Protein AF-A0A1Z9BDY1-F1 (afdb_monomer)

Solvent-accessible surface area (backbone atoms only — not comparable to full-atom values): 3508 Å² total; per-residue (Å²): 109,69,68,58,52,54,49,49,31,60,75,65,74,38,55,70,67,59,47,48,51,53,53,48,55,52,52,51,51,50,52,50,25,49,51,38,46,51,50,19,73,77,39,68,86,41,59,82,57,53,24,61,52,50,51,27,64,75,71,71,50,132

Secondary structure (DSSP, 8-state):
-HHHHHHHHHHTT--HHHHHHHHHHHHHHHHHHHHHHHHHHHSTTSSTTHHHHHHHHHHT--

pLDDT: mean 94.8, std 5.15, range [62.06, 98.06]

Foldseek 3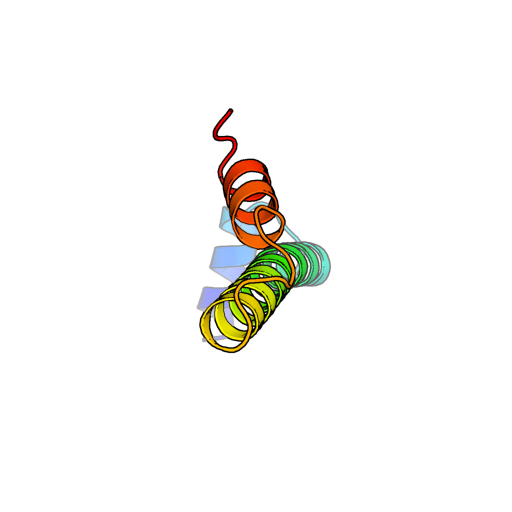Di:
DVVVVVVVCVVVVHDPVRVVVVVCVLVVLLVVLVVQVVVCVVPVVGPVCPSVVSVCVSVVND

Radius of gyration: 16.1 Å; Cα contacts (8 Å, |Δi|>4): 33; chains: 1; bounding box: 35×14×42 Å

Structure (mmCIF, N/CA/C/O backbone):
data_AF-A0A1Z9BDY1-F1
#
_entry.id   AF-A0A1Z9BDY1-F1
#
loop_
_atom_site.group_PDB
_atom_site.id
_atom_site.type_symbol
_atom_site.label_atom_id
_atom_site.label_alt_id
_atom_site.label_comp_id
_atom_site.label_asym_id
_atom_site.label_entity_id
_atom_site.label_seq_id
_atom_site.pdbx_PDB_ins_code
_atom_site.Cartn_x
_atom_site.Cartn_y
_atom_site.Cartn_z
_atom_site.occupancy
_atom_site.B_iso_or_equiv
_atom_site.auth_seq_id
_atom_site.auth_comp_id
_atom_site.auth_asym_id
_atom_site.auth_atom_id
_atom_site.pdbx_PDB_model_num
ATOM 1 N N . MET A 1 1 ? -5.423 5.455 24.701 1.00 81.19 1 MET A N 1
ATOM 2 C CA . MET A 1 1 ? -4.772 4.611 23.669 1.00 81.19 1 MET A CA 1
ATOM 3 C C . MET A 1 1 ? -5.491 3.283 23.470 1.00 81.19 1 MET A C 1
ATOM 5 O O . MET A 1 1 ? -5.875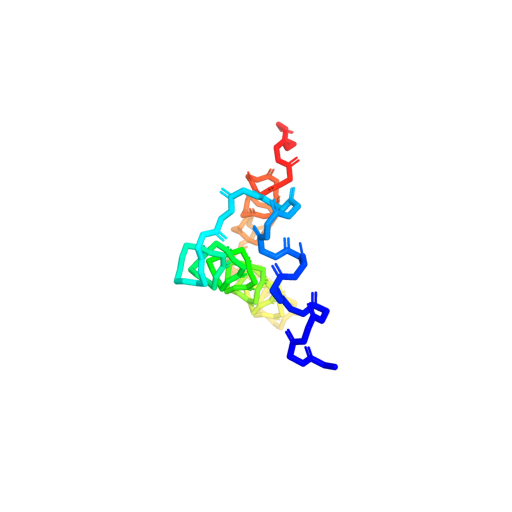 3.000 22.348 1.00 81.19 1 MET A O 1
ATOM 9 N N . ILE A 1 2 ? -5.713 2.478 24.517 1.00 93.25 2 ILE A N 1
ATOM 10 C C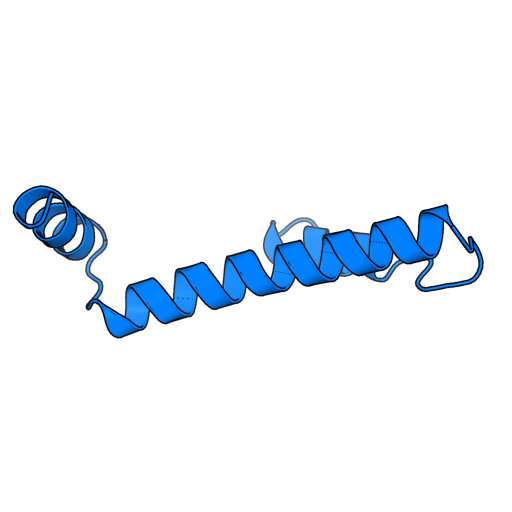A . ILE A 1 2 ? -6.468 1.216 24.374 1.00 93.25 2 ILE A CA 1
ATOM 11 C C . ILE A 1 2 ? -7.942 1.494 24.034 1.00 93.25 2 ILE A C 1
ATOM 13 O O . ILE A 1 2 ? -8.454 0.966 23.052 1.00 93.25 2 ILE A O 1
ATOM 17 N N . GLU A 1 3 ? -8.596 2.395 24.771 1.00 94.88 3 GLU A N 1
ATOM 18 C CA . GLU A 1 3 ? -10.004 2.759 24.535 1.00 94.88 3 GLU A CA 1
ATOM 19 C C . GLU A 1 3 ? -10.250 3.325 23.131 1.00 94.88 3 GLU A C 1
ATOM 21 O O . GLU A 1 3 ? -11.204 2.939 22.459 1.00 94.88 3 GLU A O 1
ATOM 26 N N . SER A 1 4 ? -9.350 4.187 22.648 1.00 95.88 4 SER A N 1
ATOM 27 C CA . SER A 1 4 ? -9.412 4.738 21.291 1.00 95.88 4 SER A CA 1
ATOM 28 C C . SER A 1 4 ? -9.284 3.653 20.220 1.00 95.88 4 SER A C 1
ATOM 30 O O . SER A 1 4 ? -10.005 3.701 19.229 1.00 95.88 4 SER A O 1
ATOM 32 N N . SER A 1 5 ? -8.425 2.648 20.427 1.00 94.81 5 SER A N 1
ATOM 33 C CA . SER A 1 5 ? -8.293 1.518 19.500 1.00 94.81 5 SER A CA 1
ATOM 34 C C . SER A 1 5 ? -9.551 0.651 19.472 1.00 94.81 5 SER A C 1
ATOM 36 O O . SER A 1 5 ? -9.991 0.248 18.401 1.00 94.81 5 SER A O 1
ATOM 38 N N . ILE A 1 6 ? -10.163 0.391 20.632 1.00 96.06 6 ILE A N 1
ATOM 39 C CA . ILE A 1 6 ? -11.415 -0.377 20.719 1.00 96.06 6 ILE A CA 1
ATOM 40 C C . ILE A 1 6 ? -12.556 0.380 20.029 1.00 96.06 6 ILE A C 1
ATOM 42 O O . ILE A 1 6 ? -13.308 -0.216 19.257 1.00 96.06 6 ILE A O 1
ATOM 46 N N . LYS A 1 7 ? -12.663 1.695 20.264 1.00 97.44 7 LYS A N 1
ATOM 47 C CA . LYS A 1 7 ? -13.646 2.563 19.602 1.00 97.44 7 LYS A CA 1
ATOM 48 C C . LYS A 1 7 ? -13.486 2.524 18.083 1.00 97.44 7 LYS A C 1
ATOM 50 O O . LYS A 1 7 ? -14.470 2.294 17.394 1.00 97.44 7 LYS A O 1
ATOM 55 N N . HIS A 1 8 ? -12.258 2.658 17.584 1.00 96.75 8 HIS A N 1
ATOM 56 C CA . HIS A 1 8 ? -11.951 2.596 16.152 1.00 96.75 8 HIS A CA 1
ATOM 57 C C . HIS A 1 8 ? -12.342 1.255 15.520 1.00 96.75 8 HIS A C 1
ATOM 59 O O . HIS A 1 8 ? -12.994 1.233 14.484 1.00 96.75 8 HIS A O 1
ATOM 65 N N . LEU A 1 9 ? -12.008 0.131 16.163 1.00 97.31 9 LEU A N 1
ATOM 66 C CA . LEU A 1 9 ? -12.401 -1.199 15.680 1.00 97.31 9 LEU A CA 1
ATOM 67 C C . LEU A 1 9 ? -13.927 -1.364 15.615 1.00 97.31 9 LEU A C 1
ATOM 69 O O . LEU A 1 9 ? -14.447 -1.945 14.664 1.00 97.31 9 LEU A O 1
ATOM 73 N N . LYS A 1 10 ? -14.650 -0.807 16.596 1.00 96.81 10 LYS A N 1
ATOM 74 C CA . LYS A 1 10 ? -16.117 -0.806 16.615 1.00 96.81 10 LYS A CA 1
ATOM 75 C C . LYS A 1 10 ? -16.712 0.091 15.525 1.00 96.81 10 LYS A C 1
ATOM 77 O O . LYS A 1 10 ? -17.674 -0.311 14.886 1.00 96.81 10 LYS A O 1
ATO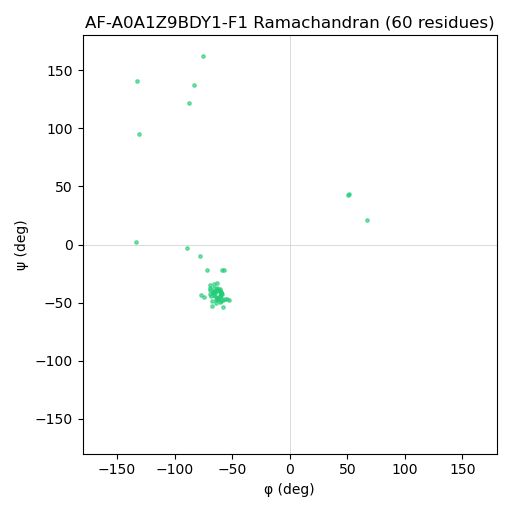M 82 N N . GLU A 1 11 ? -16.154 1.281 15.306 1.00 97.62 11 GLU A N 1
ATOM 83 C CA . GLU A 1 11 ? -16.572 2.198 14.233 1.00 97.62 11 GLU A CA 1
ATOM 84 C C . GLU A 1 11 ? -16.290 1.624 12.839 1.00 97.62 11 GLU A C 1
ATOM 86 O O . GLU A 1 11 ? -17.073 1.835 11.916 1.00 97.62 11 GLU A O 1
ATOM 91 N N . ALA A 1 12 ? -15.199 0.871 12.694 1.00 95.56 12 ALA A N 1
ATOM 92 C CA . ALA A 1 12 ? -14.846 0.172 11.464 1.00 95.56 12 ALA A CA 1
ATOM 93 C C . ALA A 1 12 ? -15.637 -1.130 11.241 1.00 95.56 12 ALA A C 1
ATOM 95 O O . ALA A 1 12 ? -15.526 -1.706 10.162 1.00 95.56 12 ALA A O 1
ATOM 96 N N . ASP A 1 13 ? -16.394 -1.604 12.238 1.00 96.94 13 ASP A N 1
ATOM 97 C CA . ASP A 1 13 ? -17.053 -2.918 12.238 1.00 96.94 13 ASP A CA 1
ATOM 98 C C . ASP A 1 13 ? -16.079 -4.076 11.912 1.00 96.94 13 ASP A C 1
ATOM 100 O O . ASP A 1 13 ? -16.330 -4.981 11.106 1.00 96.94 13 ASP A O 1
ATOM 104 N N . GLU A 1 14 ? -14.886 -4.033 12.516 1.00 95.50 14 GLU A N 1
ATOM 105 C CA . GLU A 1 14 ? -13.820 -5.009 12.291 1.00 95.50 14 GLU A CA 1
ATOM 106 C C . GLU A 1 14 ? -13.218 -5.496 13.614 1.00 95.50 14 GLU A C 1
ATOM 108 O O . GLU A 1 14 ? -12.972 -4.731 14.543 1.00 95.50 14 GLU A O 1
ATOM 113 N N . ASN A 1 15 ? -12.912 -6.795 13.699 1.00 96.25 15 ASN A N 1
ATOM 114 C CA . ASN A 1 15 ? -12.068 -7.299 14.781 1.00 96.25 15 ASN A CA 1
ATOM 115 C C . ASN A 1 15 ? -10.594 -6.930 14.536 1.00 96.25 15 ASN A C 1
ATOM 117 O O . ASN A 1 15 ? -10.189 -6.631 13.409 1.00 96.25 15 ASN A O 1
ATOM 121 N N . TYR A 1 16 ? -9.780 -7.005 15.591 1.00 95.81 16 TYR A N 1
ATOM 122 C CA . TYR A 1 16 ? -8.370 -6.614 15.539 1.00 95.81 16 TYR A CA 1
ATOM 123 C C . TYR A 1 16 ? -7.591 -7.293 14.404 1.00 95.81 16 TYR A C 1
ATOM 125 O O . TYR A 1 16 ? -6.900 -6.616 13.649 1.00 95.81 16 TYR A O 1
ATOM 133 N N . PHE A 1 17 ? -7.721 -8.612 14.242 1.00 97.31 17 PHE A N 1
ATOM 134 C CA . PHE A 1 17 ? -6.956 -9.357 13.239 1.00 97.31 17 PHE A CA 1
ATOM 135 C C . PHE A 1 17 ? -7.382 -9.032 11.807 1.00 97.31 17 PHE A C 1
ATOM 137 O O . PHE A 1 17 ? -6.528 -8.926 10.928 1.00 97.31 17 PHE A O 1
ATOM 144 N N . LYS A 1 18 ? -8.681 -8.824 11.568 1.00 96.75 18 LYS A N 1
ATOM 145 C CA . LYS A 1 18 ? -9.203 -8.386 10.268 1.00 96.75 18 LYS A CA 1
ATOM 146 C C . LYS A 1 18 ? -8.679 -6.994 9.924 1.00 96.75 18 LYS A C 1
ATOM 148 O O . LYS A 1 18 ? -8.155 -6.801 8.829 1.00 96.75 18 LYS A O 1
ATOM 153 N N . HIS A 1 19 ? -8.752 -6.065 10.877 1.00 97.44 19 HIS A N 1
ATOM 154 C CA . HIS A 1 19 ? -8.268 -4.700 10.694 1.00 97.44 19 HIS A CA 1
ATOM 155 C C . HIS A 1 19 ? -6.756 -4.664 10.442 1.00 97.44 19 HIS A C 1
ATOM 157 O O . HIS A 1 19 ? -6.284 -4.036 9.493 1.00 97.44 19 HIS A O 1
ATOM 163 N N . LEU A 1 20 ? -5.996 -5.417 11.244 1.00 97.44 20 LEU A N 1
ATOM 164 C CA . LEU A 1 20 ? -4.555 -5.587 11.098 1.00 97.44 20 LEU A CA 1
ATOM 165 C C . LEU A 1 20 ? -4.207 -6.147 9.717 1.00 97.44 20 LEU A C 1
ATOM 167 O O . LEU A 1 20 ? -3.424 -5.543 8.991 1.00 97.44 20 LEU A O 1
ATOM 171 N N . SER A 1 21 ? -4.814 -7.271 9.330 1.00 97.50 21 SER A N 1
ATOM 172 C CA . SER A 1 21 ? -4.560 -7.925 8.044 1.00 97.50 21 SER A CA 1
ATOM 173 C C . SER A 1 21 ? -4.860 -7.000 6.866 1.00 97.50 21 SER A C 1
ATOM 175 O O . SER A 1 21 ? -4.062 -6.913 5.929 1.00 97.50 21 SER A O 1
ATOM 177 N N . ARG A 1 22 ? -5.967 -6.251 6.927 1.00 95.69 22 ARG A N 1
ATOM 178 C CA . ARG A 1 22 ? -6.343 -5.287 5.892 1.00 95.69 22 ARG A CA 1
ATOM 179 C C . ARG A 1 22 ? -5.331 -4.148 5.786 1.00 95.69 22 ARG A C 1
ATOM 181 O O . ARG A 1 22 ? -4.843 -3.872 4.688 1.00 95.69 22 ARG A O 1
ATOM 188 N N . ALA A 1 23 ? -4.987 -3.524 6.912 1.00 96.25 23 ALA A N 1
ATOM 189 C CA . ALA A 1 23 ? -4.017 -2.433 6.961 1.00 96.25 23 ALA A CA 1
ATOM 190 C C . ALA A 1 23 ? -2.634 -2.883 6.463 1.00 96.25 23 ALA A C 1
ATOM 192 O O . ALA A 1 23 ? -2.019 -2.207 5.639 1.00 96.25 23 ALA A O 1
ATOM 193 N N . TRP A 1 24 ? -2.177 -4.062 6.890 1.00 97.31 24 TRP A N 1
ATOM 194 C CA . TRP A 1 24 ? -0.891 -4.629 6.482 1.00 97.31 24 TRP A CA 1
ATOM 195 C C . TRP A 1 24 ? -0.865 -5.058 5.018 1.00 97.31 24 TRP A C 1
ATOM 197 O O . TRP A 1 24 ? 0.128 -4.821 4.336 1.00 97.31 24 TRP A O 1
ATOM 207 N N . SER A 1 25 ? -1.949 -5.629 4.495 1.00 95.56 25 SER A N 1
ATOM 208 C CA . SER A 1 25 ? -2.037 -5.999 3.075 1.00 95.56 25 SER A CA 1
ATOM 209 C C . SER A 1 25 ? -1.979 -4.769 2.168 1.00 95.56 25 SER A C 1
ATOM 211 O O . SER A 1 25 ? -1.297 -4.777 1.136 1.00 95.56 25 SER A O 1
ATOM 213 N N . PHE A 1 26 ? -2.662 -3.692 2.566 1.00 95.44 26 PHE A N 1
ATOM 214 C CA . PHE A 1 26 ? -2.632 -2.420 1.853 1.00 95.44 26 PHE A CA 1
ATOM 215 C C . PHE A 1 26 ? -1.248 -1.761 1.937 1.00 95.44 26 PHE A C 1
ATOM 217 O O . PHE A 1 26 ? -0.633 -1.482 0.905 1.00 95.44 26 PHE A O 1
ATOM 224 N N . GLY A 1 27 ? -0.717 -1.589 3.151 1.00 96.88 27 GLY A N 1
ATOM 225 C CA . GLY A 1 27 ? 0.595 -0.985 3.387 1.00 96.88 27 GLY A CA 1
ATOM 226 C C . GLY A 1 27 ? 1.738 -1.766 2.737 1.00 96.88 27 GLY A C 1
ATOM 227 O O . GLY A 1 27 ? 2.576 -1.180 2.059 1.00 96.88 27 GLY A O 1
ATOM 228 N N . GLY A 1 28 ? 1.733 -3.096 2.849 1.00 97.44 28 GLY A N 1
ATOM 229 C CA . GLY A 1 28 ? 2.718 -3.968 2.208 1.00 97.44 28 GLY A CA 1
ATOM 230 C C . GLY A 1 28 ? 2.672 -3.886 0.681 1.00 97.44 28 GLY A C 1
ATOM 231 O O . GLY A 1 28 ? 3.713 -3.847 0.028 1.00 97.44 28 GLY A O 1
ATOM 232 N N . SER A 1 29 ? 1.477 -3.767 0.094 1.00 96.38 29 SER A N 1
ATOM 233 C CA . SER A 1 29 ? 1.331 -3.559 -1.350 1.00 96.38 29 SER A CA 1
ATOM 234 C C . SER A 1 29 ? 1.887 -2.208 -1.815 1.00 96.38 29 SER A C 1
ATOM 236 O O . SER A 1 29 ? 2.489 -2.146 -2.890 1.00 96.38 29 SER A O 1
ATOM 238 N N . LEU A 1 30 ? 1.715 -1.145 -1.021 1.00 96.44 30 LEU A N 1
ATOM 239 C CA . LEU A 1 30 ? 2.312 0.167 -1.288 1.00 96.44 30 LEU A CA 1
ATOM 240 C C . LEU A 1 30 ? 3.834 0.147 -1.126 1.00 96.44 30 LEU A C 1
ATOM 242 O O . LEU A 1 30 ? 4.541 0.654 -1.993 1.00 96.44 30 LEU A O 1
ATOM 246 N N . ALA A 1 31 ? 4.345 -0.480 -0.065 1.00 98.00 31 ALA A N 1
ATOM 247 C CA . ALA A 1 31 ? 5.780 -0.634 0.163 1.00 98.00 31 ALA A CA 1
ATOM 248 C C . ALA A 1 31 ? 6.447 -1.400 -0.990 1.00 98.00 31 ALA A C 1
ATOM 250 O O . ALA A 1 31 ? 7.486 -0.981 -1.498 1.00 98.00 31 ALA A O 1
ATOM 251 N N . TYR A 1 32 ? 5.802 -2.465 -1.474 1.00 97.12 32 TYR A N 1
ATOM 252 C CA . TYR A 1 32 ? 6.254 -3.204 -2.648 1.00 97.12 32 TYR A CA 1
ATOM 253 C C . TYR A 1 32 ? 6.263 -2.333 -3.912 1.00 97.12 32 TYR A C 1
ATOM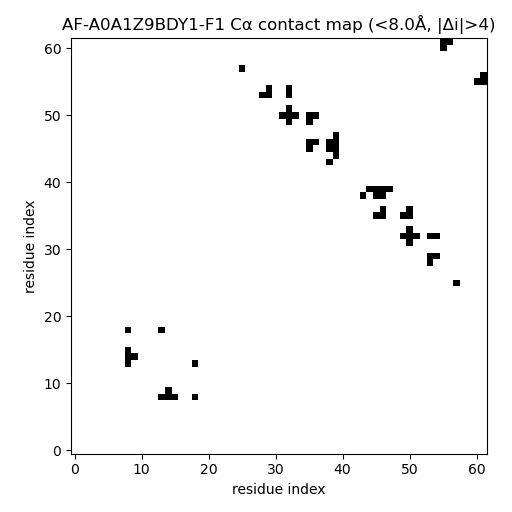 255 O O . TYR A 1 32 ? 7.258 -2.302 -4.632 1.00 97.12 32 TYR A O 1
ATOM 263 N N . ALA A 1 33 ? 5.189 -1.581 -4.175 1.00 96.81 33 ALA A N 1
ATOM 264 C CA . ALA A 1 33 ? 5.138 -0.673 -5.321 1.00 96.81 33 ALA A CA 1
ATOM 265 C C . ALA A 1 33 ? 6.230 0.412 -5.255 1.00 96.81 33 ALA A C 1
ATOM 267 O O . ALA A 1 33 ? 6.853 0.707 -6.274 1.00 96.81 33 ALA A O 1
ATOM 268 N N . SER A 1 34 ? 6.488 0.955 -4.062 1.00 97.50 34 SER A N 1
ATOM 269 C CA . SER A 1 34 ? 7.562 1.918 -3.796 1.00 97.50 34 SER A CA 1
ATOM 270 C C . SER A 1 34 ? 8.939 1.324 -4.101 1.00 97.50 34 SER A C 1
ATOM 272 O O . SER A 1 34 ? 9.701 1.895 -4.880 1.00 97.50 34 SER A O 1
ATOM 274 N N . PHE A 1 35 ? 9.222 0.121 -3.590 1.00 98.06 35 PHE A N 1
ATOM 275 C CA . PHE A 1 35 ? 10.468 -0.591 -3.874 1.00 98.06 35 PHE A CA 1
ATOM 276 C C . PHE A 1 35 ? 10.691 -0.789 -5.380 1.00 98.06 35 PHE A C 1
ATOM 278 O O . PHE A 1 35 ? 11.769 -0.490 -5.891 1.00 98.06 35 PHE A O 1
ATOM 285 N N . LEU A 1 36 ? 9.663 -1.233 -6.113 1.00 97.06 36 LEU A N 1
ATOM 286 C CA . LEU A 1 36 ? 9.755 -1.399 -7.565 1.00 97.06 36 LEU A CA 1
ATOM 287 C C . LEU A 1 36 ? 9.998 -0.071 -8.294 1.00 97.06 36 LEU A C 1
ATOM 289 O O . LEU A 1 36 ? 10.744 -0.044 -9.270 1.00 97.06 36 LEU A O 1
ATOM 293 N N . ALA A 1 37 ? 9.380 1.021 -7.837 1.00 97.25 37 ALA A N 1
ATOM 294 C CA . ALA A 1 37 ? 9.578 2.347 -8.416 1.00 97.25 37 ALA A CA 1
ATOM 295 C C . ALA A 1 37 ? 11.011 2.854 -8.196 1.00 97.25 37 ALA A C 1
ATOM 297 O O . ALA A 1 37 ? 11.615 3.383 -9.126 1.00 97.25 37 ALA A O 1
ATOM 298 N N . PHE A 1 38 ? 11.584 2.639 -7.009 1.00 97.88 38 PHE A N 1
ATOM 299 C CA . PHE A 1 38 ? 12.984 2.973 -6.740 1.00 97.88 38 PHE A CA 1
ATOM 300 C C . PHE A 1 38 ? 13.945 2.112 -7.560 1.00 97.88 38 PHE A C 1
ATOM 302 O O . PHE A 1 38 ? 14.869 2.649 -8.165 1.00 97.88 38 PHE A O 1
ATOM 309 N N . ALA A 1 39 ? 13.695 0.804 -7.663 1.00 97.62 39 ALA A N 1
ATOM 310 C CA . ALA A 1 39 ? 14.487 -0.079 -8.515 1.00 97.62 39 ALA A CA 1
ATOM 311 C C . ALA A 1 39 ? 14.447 0.357 -9.992 1.00 97.62 39 ALA A C 1
ATOM 313 O O . ALA A 1 39 ? 15.484 0.374 -10.646 1.00 97.62 39 ALA A O 1
ATOM 314 N N . HIS A 1 40 ? 13.278 0.766 -10.498 1.00 96.00 40 HIS A N 1
ATOM 315 C CA . HIS A 1 40 ? 13.130 1.333 -11.842 1.00 96.00 40 HIS A CA 1
ATOM 316 C C . HIS A 1 40 ? 13.862 2.677 -11.998 1.0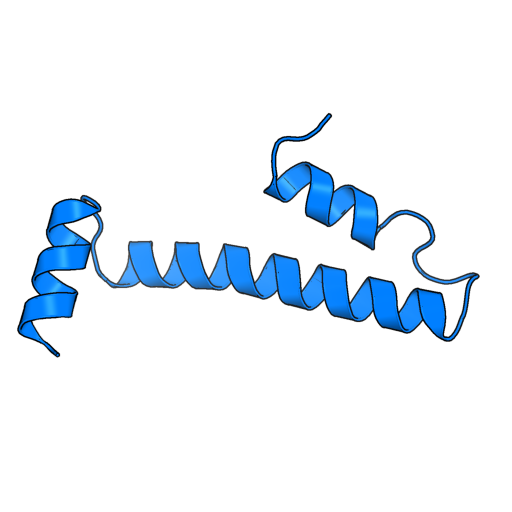0 96.00 40 HIS A C 1
ATOM 318 O O . HIS A 1 40 ? 14.494 2.916 -13.020 1.00 96.00 40 HIS A O 1
ATOM 324 N N . GLY A 1 41 ? 13.818 3.550 -10.987 1.00 96.62 41 GLY A N 1
ATOM 325 C CA . GLY A 1 41 ? 14.551 4.820 -10.997 1.00 96.62 41 GLY A CA 1
ATOM 326 C C . GLY A 1 41 ? 16.072 4.642 -11.037 1.00 96.62 41 GLY A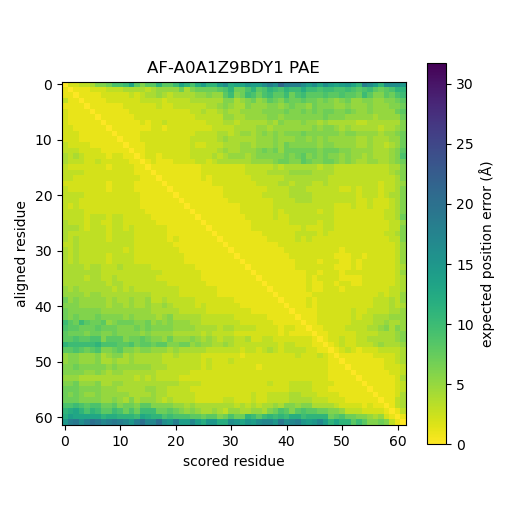 C 1
ATOM 327 O O . GLY A 1 41 ? 16.760 5.435 -11.673 1.00 96.62 41 GLY A O 1
ATOM 328 N N . LEU A 1 42 ? 16.590 3.583 -10.403 1.00 97.75 42 LEU A N 1
ATOM 329 C CA . LEU A 1 42 ? 18.007 3.209 -10.465 1.00 97.75 42 LEU A CA 1
ATOM 330 C C . LEU A 1 42 ? 18.364 2.518 -11.786 1.00 97.75 42 LEU A C 1
ATOM 332 O O . LEU A 1 42 ? 19.405 2.800 -12.374 1.00 97.75 42 LEU A O 1
ATOM 336 N N . ILE A 1 43 ? 17.512 1.601 -12.246 1.00 97.50 43 ILE A N 1
ATOM 337 C CA . ILE A 1 43 ? 17.708 0.823 -13.471 1.00 97.50 43 ILE A CA 1
ATOM 338 C C . ILE A 1 43 ? 16.414 0.894 -14.298 1.00 97.50 43 ILE A C 1
ATOM 340 O O . ILE A 1 43 ? 15.516 0.068 -14.102 1.00 97.50 43 ILE A O 1
ATOM 344 N N . PRO A 1 44 ? 16.314 1.821 -15.273 1.00 92.81 44 PRO A N 1
ATOM 345 C CA . PRO A 1 44 ? 15.080 2.061 -16.035 1.00 92.81 44 PRO A CA 1
ATOM 346 C C . PRO A 1 44 ? 14.515 0.840 -16.774 1.00 92.81 44 PRO A C 1
ATOM 348 O O . PRO A 1 44 ? 13.328 0.785 -17.084 1.00 92.81 44 PRO A O 1
ATOM 351 N N . ALA A 1 45 ? 15.334 -0.173 -17.054 1.00 95.88 45 ALA A N 1
ATOM 352 C CA . ALA A 1 45 ? 14.865 -1.406 -17.683 1.00 95.88 45 ALA A CA 1
ATOM 353 C C . ALA A 1 45 ? 14.020 -2.295 -16.743 1.00 95.88 45 ALA A C 1
ATOM 355 O O . ALA A 1 45 ? 13.240 -3.121 -17.218 1.00 95.88 45 ALA A O 1
ATOM 356 N N . LEU A 1 46 ? 14.142 -2.143 -15.419 1.00 95.62 46 LEU A N 1
ATOM 357 C CA . LEU A 1 46 ? 13.417 -2.966 -14.451 1.00 95.62 46 LEU A CA 1
ATOM 358 C C . LEU A 1 46 ? 11.999 -2.439 -14.217 1.00 95.62 46 LEU A C 1
ATOM 360 O O . LEU A 1 46 ? 11.791 -1.246 -14.045 1.00 95.62 46 LEU A O 1
ATOM 364 N N . PHE A 1 47 ? 11.015 -3.339 -14.157 1.00 94.44 47 PHE A N 1
ATOM 365 C CA . PHE A 1 47 ? 9.638 -3.053 -13.713 1.00 94.44 47 PHE A CA 1
ATOM 366 C C . PHE A 1 47 ? 8.926 -1.844 -14.370 1.00 94.44 47 PHE A C 1
ATOM 368 O O . PHE A 1 47 ? 8.180 -1.138 -13.683 1.00 94.44 47 PHE A O 1
ATOM 375 N N . PRO A 1 48 ? 9.033 -1.630 -15.698 1.00 91.56 48 PRO A N 1
ATOM 376 C CA . PRO A 1 48 ? 8.682 -0.365 -16.363 1.00 91.56 48 PRO A CA 1
ATOM 377 C C . PRO A 1 48 ? 7.229 0.100 -16.187 1.00 91.56 48 PRO A C 1
ATOM 379 O O . PRO A 1 48 ? 6.919 1.276 -16.368 1.00 91.56 48 PRO A O 1
ATOM 382 N N . LYS A 1 49 ? 6.303 -0.813 -15.869 1.00 94.00 49 LYS A N 1
ATOM 383 C CA . LYS A 1 49 ? 4.888 -0.498 -15.599 1.00 94.00 49 LYS A CA 1
ATOM 384 C C . LYS A 1 49 ? 4.350 -1.176 -14.338 1.00 94.00 49 LYS A C 1
ATOM 386 O O . LYS A 1 49 ? 3.162 -1.068 -14.053 1.00 94.00 49 LYS A O 1
ATOM 391 N N . THR A 1 50 ? 5.176 -1.912 -13.599 1.00 94.38 50 THR A N 1
ATOM 392 C CA . THR A 1 50 ? 4.683 -2.780 -12.519 1.00 94.38 50 THR A CA 1
ATOM 393 C C . THR A 1 50 ? 4.270 -1.963 -11.301 1.00 94.38 50 THR A C 1
ATOM 395 O O . THR A 1 50 ? 3.170 -2.158 -10.784 1.00 94.38 50 THR A O 1
ATOM 398 N N . ALA A 1 51 ? 5.096 -0.994 -10.895 1.00 93.38 51 ALA A N 1
ATOM 399 C CA . ALA A 1 51 ? 4.780 -0.094 -9.787 1.00 93.38 51 ALA A CA 1
ATOM 400 C C . ALA A 1 51 ? 3.488 0.702 -10.052 1.00 93.3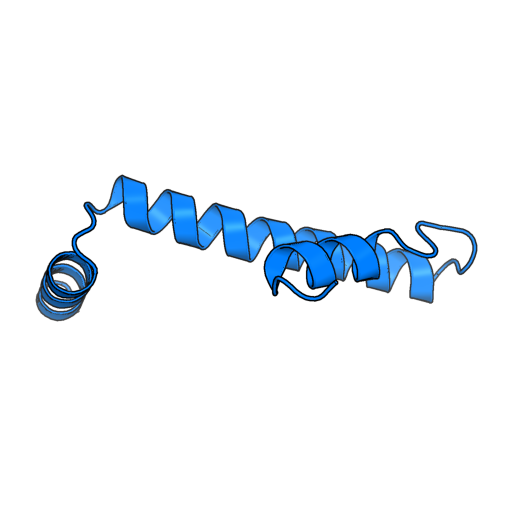8 51 ALA A C 1
ATOM 402 O O . ALA A 1 51 ? 2.569 0.695 -9.234 1.00 93.38 51 ALA A O 1
ATOM 403 N N . SER A 1 52 ? 3.366 1.312 -11.237 1.00 93.50 52 SER A N 1
ATOM 404 C CA . SER A 1 52 ? 2.190 2.113 -11.602 1.00 93.50 52 SER A CA 1
ATOM 405 C C . SER A 1 52 ? 0.914 1.278 -11.724 1.00 93.50 52 SER A C 1
ATOM 407 O O . SER A 1 52 ? -0.129 1.694 -11.223 1.00 93.50 52 SER A O 1
ATOM 409 N N . LYS A 1 53 ? 0.982 0.071 -12.307 1.00 95.44 53 LYS A N 1
ATOM 410 C CA . LYS A 1 53 ? -0.152 -0.873 -12.329 1.00 95.44 53 LYS A CA 1
ATOM 411 C C . LYS A 1 53 ? -0.599 -1.262 -10.919 1.00 95.44 53 LYS A C 1
ATOM 413 O O . LYS A 1 53 ? -1.800 -1.309 -10.660 1.00 95.44 53 LYS A O 1
ATOM 418 N N . LYS A 1 54 ? 0.344 -1.514 -10.002 1.00 94.62 54 LYS A N 1
ATOM 419 C CA . LYS A 1 54 ? 0.025 -1.875 -8.614 1.00 94.62 54 LYS A CA 1
ATOM 420 C C .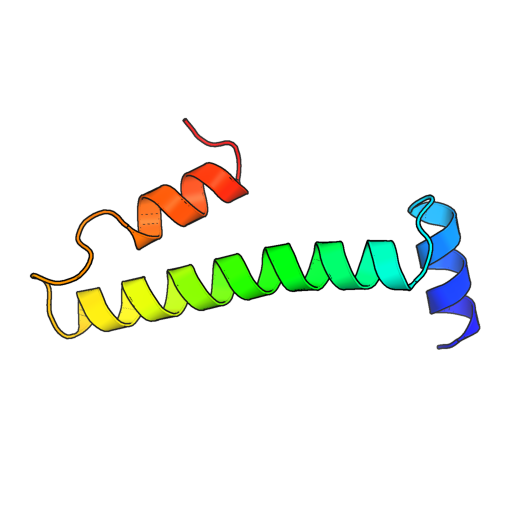 LYS A 1 54 ? -0.707 -0.738 -7.896 1.00 94.62 54 LYS A C 1
ATOM 422 O O . LYS A 1 54 ? -1.744 -0.991 -7.294 1.00 94.62 54 LYS A O 1
ATOM 427 N N . VAL A 1 55 ? -0.224 0.501 -8.015 1.00 94.06 55 VAL A N 1
ATOM 428 C CA . VAL A 1 55 ? -0.878 1.679 -7.413 1.00 94.06 55 VAL A CA 1
ATOM 429 C C . VAL A 1 55 ? -2.269 1.908 -8.005 1.00 94.06 55 VAL A C 1
ATOM 431 O O . VAL A 1 55 ? -3.227 2.063 -7.253 1.00 94.06 55 VAL A O 1
ATOM 434 N N . LYS A 1 56 ? -2.413 1.839 -9.335 1.00 94.69 56 LYS A N 1
ATOM 435 C CA . LYS A 1 56 ? -3.718 1.939 -10.008 1.00 94.69 56 LYS A CA 1
ATOM 436 C C . LYS A 1 56 ? -4.727 0.921 -9.479 1.00 94.69 56 LYS A C 1
ATOM 438 O O . LYS A 1 56 ? -5.844 1.290 -9.130 1.00 94.69 56 LYS A O 1
ATOM 443 N N . SER A 1 57 ? -4.306 -0.338 -9.350 1.00 93.81 57 SER A N 1
ATOM 444 C CA . SER A 1 57 ? -5.141 -1.405 -8.796 1.00 93.81 57 SER A CA 1
ATOM 445 C C . SER A 1 57 ? -5.551 -1.142 -7.346 1.00 93.81 57 SER A C 1
ATOM 447 O O . SER A 1 57 ? -6.691 -1.428 -6.997 1.00 93.81 57 SER A O 1
ATOM 449 N N . LEU A 1 58 ? -4.655 -0.607 -6.509 1.00 92.44 58 LEU A N 1
ATOM 450 C CA . LEU A 1 58 ? -4.959 -0.276 -5.110 1.00 92.44 58 LEU A CA 1
ATOM 451 C C . LEU A 1 58 ? -5.921 0.911 -4.983 1.00 92.44 58 LEU A C 1
ATOM 453 O O . LEU A 1 58 ? -6.747 0.928 -4.078 1.00 92.44 58 LEU A O 1
ATOM 457 N N . MET A 1 59 ? -5.815 1.892 -5.881 1.00 91.75 59 MET A N 1
ATOM 458 C CA . MET A 1 59 ? -6.646 3.100 -5.878 1.00 91.75 59 MET A CA 1
ATOM 459 C C . MET A 1 59 ? -7.952 2.949 -6.674 1.00 91.75 59 MET A C 1
ATOM 461 O O . MET A 1 59 ? -8.740 3.887 -6.727 1.00 91.75 59 MET A O 1
ATOM 465 N N . GLY A 1 60 ? -8.181 1.803 -7.325 1.00 87.62 60 GLY A N 1
ATOM 466 C CA . GLY A 1 60 ? -9.347 1.593 -8.190 1.00 87.62 60 GLY A CA 1
ATOM 467 C C . GLY A 1 60 ? -9.342 2.453 -9.461 1.00 87.62 60 GLY A C 1
ATOM 468 O O . GLY A 1 60 ? -10.393 2.674 -10.060 1.00 87.62 60 GLY A O 1
ATOM 469 N N . ILE A 1 61 ? -8.173 2.947 -9.879 1.00 84.19 61 ILE A N 1
ATOM 470 C CA . ILE A 1 61 ? -8.014 3.786 -11.071 1.00 84.19 61 ILE A CA 1
ATOM 471 C C . ILE A 1 61 ? -7.800 2.866 -12.276 1.00 84.19 61 ILE A C 1
ATOM 473 O O . ILE A 1 61 ? -6.856 2.074 -12.286 1.00 84.19 61 ILE A O 1
ATOM 477 N N . LYS A 1 62 ? -8.670 2.972 -13.286 1.00 62.06 62 LYS A N 1
ATOM 478 C CA . LYS A 1 62 ? -8.545 2.219 -14.545 1.00 62.06 62 LYS A CA 1
ATOM 479 C C . LYS A 1 62 ? -7.353 2.707 -15.395 1.00 62.06 62 LYS A C 1
ATOM 481 O O . LYS A 1 62 ? -6.962 3.898 -15.346 1.00 62.06 62 LYS A O 1
#

Sequence (62 aa):
MIESSIKHLKEADENYFKHLSRAWSFGGSLAYASFLAFAHGLIPALFPKTASKKVKSLMGIK

Mean predicted aligned error: 3.55 Å